Protein AF-A0A5I9BKN5-F1 (afdb_monomer_lite)

Foldseek 3Di:
DPDPVNVVVVVVVVVVVVVVVVVVVVVVVVVVVVVVQLLVLLVQLLVLLVLLLVLLVLADQWDFPVLQVVLVVCCVVPVVPPVPDSPDSNVNNVSLVSNVVSVVSNVVSCVSNVVVDPDVVLVVLVVVLVVVVVVCSNTNHGSPVNSVSSCVNSVPSDSDDD

Sequence (162 aa):
MMDWNMLSAIGACCSAIASWGALCYARKALNTWNRQEQFKVKLEFKRALLELEDAFEAMPDNWNSTQYRIARTRVGQQYNAVVHRVDDEAQLYFKKEDLKSAYQNAVRAWVLCEGGIKDKSIHAEWKQLRTGYSQYILTGGNKNCYLSKIEKIYSRIVVFID

Radius of gyration: 27.07 Å; chains: 1; bounding box: 80×22×71 Å

Organism: NCBI:txid2564391

Secondary structure (DSSP, 8-state):
---HHHHHHHHHHHHHHHHHHHHHHHHHHHHHHHHHHHHHHHHHHHHHHHHHHHHHHHS-SEEEHHHHHHHHHHHHHHHHHHHT-TT-TTHHHHHHHHHHHHHHHHHHHHHHHGGG---HHHHHHHHHHHHHHHHHHHHEEESHHHHHHHHHHHHH------

pLDDT: mean 86.51, std 9.31, range [38.84, 97.12]

Structure (mmCIF, N/CA/C/O backbone):
data_AF-A0A5I9BKN5-F1
#
_entry.id   AF-A0A5I9BKN5-F1
#
loop_
_atom_site.group_PDB
_atom_site.id
_atom_site.type_symbol
_atom_site.label_atom_id
_atom_site.label_alt_id
_atom_site.label_comp_id
_atom_site.label_asym_id
_atom_site.label_entity_id
_atom_site.label_seq_id
_atom_site.pdbx_PDB_ins_code
_atom_site.Cartn_x
_atom_site.Cartn_y
_atom_site.Cartn_z
_atom_site.occupancy
_atom_site.B_iso_or_equiv
_atom_site.auth_seq_id
_atom_site.auth_comp_id
_atom_site.auth_asym_id
_atom_site.auth_atom_id
_atom_site.pdbx_PDB_model_num
ATOM 1 N N . MET A 1 1 ? 60.725 -2.881 -43.101 1.00 53.00 1 MET A N 1
ATOM 2 C CA . MET A 1 1 ? 60.622 -2.389 -41.711 1.00 53.00 1 MET A CA 1
ATOM 3 C C . MET A 1 1 ? 59.223 -1.840 -41.555 1.00 53.00 1 MET A C 1
ATOM 5 O O . MET A 1 1 ? 58.807 -1.078 -42.413 1.00 53.00 1 MET A O 1
ATOM 9 N N . MET A 1 2 ? 58.463 -2.315 -40.574 1.00 54.25 2 MET A N 1
ATOM 10 C CA . MET A 1 2 ? 57.108 -1.817 -40.351 1.00 54.25 2 MET A CA 1
ATOM 11 C C . MET A 1 2 ? 57.217 -0.478 -39.616 1.00 54.25 2 MET A C 1
ATOM 13 O O . MET A 1 2 ? 57.756 -0.452 -38.512 1.00 54.25 2 MET A O 1
ATOM 17 N N . ASP A 1 3 ? 56.796 0.622 -40.244 1.00 76.19 3 ASP A N 1
ATOM 18 C CA . ASP A 1 3 ? 56.967 1.960 -39.671 1.00 76.19 3 ASP A CA 1
ATOM 19 C C . ASP A 1 3 ? 56.160 2.112 -38.378 1.00 76.19 3 ASP A C 1
ATOM 21 O O . ASP A 1 3 ? 54.980 1.758 -38.306 1.00 76.19 3 ASP A O 1
ATOM 25 N N . TRP A 1 4 ? 56.793 2.687 -37.354 1.00 73.00 4 TRP A N 1
ATOM 26 C CA . TRP A 1 4 ? 56.185 2.969 -36.048 1.00 73.00 4 TRP A CA 1
ATOM 27 C C . TRP A 1 4 ? 54.873 3.761 -36.149 1.00 73.00 4 TRP A C 1
ATOM 29 O O . TRP A 1 4 ? 53.970 3.562 -35.340 1.00 73.00 4 TRP A O 1
ATOM 39 N N . ASN A 1 5 ? 54.738 4.595 -37.183 1.00 75.06 5 ASN A N 1
ATOM 40 C CA . ASN A 1 5 ? 53.521 5.351 -37.484 1.00 75.06 5 ASN A CA 1
ATOM 41 C C . ASN A 1 5 ? 52.356 4.464 -37.951 1.00 75.06 5 ASN A C 1
ATOM 43 O O .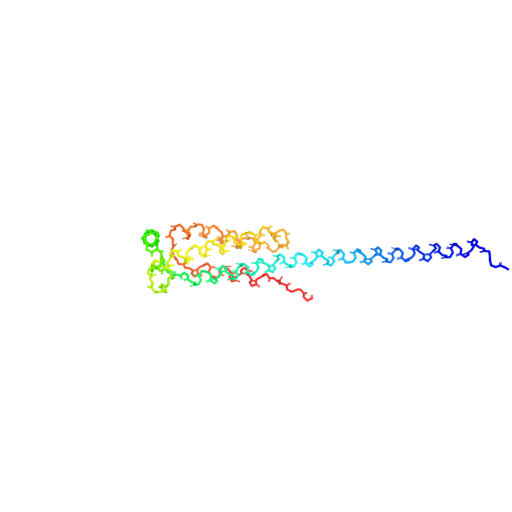 ASN A 1 5 ? 51.199 4.762 -37.672 1.00 75.06 5 ASN A O 1
ATOM 47 N N . MET A 1 6 ? 52.638 3.359 -38.645 1.00 75.31 6 MET A N 1
ATOM 48 C CA . MET A 1 6 ? 51.606 2.413 -39.073 1.00 75.31 6 MET A CA 1
ATOM 49 C C . MET A 1 6 ? 51.121 1.572 -37.888 1.00 75.31 6 MET A C 1
ATOM 51 O O . MET A 1 6 ? 49.922 1.354 -37.729 1.00 75.31 6 MET A O 1
ATOM 55 N N . LEU A 1 7 ? 52.040 1.155 -37.011 1.00 73.56 7 LEU A N 1
ATOM 56 C CA . LEU A 1 7 ? 51.709 0.461 -35.764 1.00 73.56 7 LEU A CA 1
ATOM 57 C C . LEU A 1 7 ? 50.898 1.345 -34.804 1.00 73.56 7 LEU A C 1
ATOM 59 O O . LEU A 1 7 ? 49.919 0.873 -34.224 1.00 73.56 7 LEU A O 1
ATOM 63 N N . SER A 1 8 ? 51.250 2.626 -34.665 1.00 75.69 8 SER A N 1
ATOM 64 C CA . SER A 1 8 ? 50.493 3.568 -33.833 1.00 75.69 8 SER A CA 1
ATOM 65 C C . SER A 1 8 ? 49.118 3.898 -34.425 1.00 75.69 8 SER A C 1
ATOM 67 O O . SER A 1 8 ? 48.146 3.959 -33.674 1.00 75.69 8 SER A O 1
ATOM 69 N N . ALA A 1 9 ? 48.995 4.018 -35.753 1.00 76.19 9 ALA A N 1
ATOM 70 C CA . ALA A 1 9 ? 47.711 4.198 -36.434 1.00 76.19 9 ALA A CA 1
ATOM 71 C C . ALA A 1 9 ? 46.780 2.985 -36.256 1.00 76.19 9 ALA A C 1
ATOM 73 O O . ALA A 1 9 ? 45.605 3.156 -35.933 1.00 76.19 9 ALA A O 1
ATOM 74 N N . ILE A 1 10 ? 47.304 1.758 -36.379 1.00 77.12 10 ILE A N 1
ATOM 75 C CA . ILE A 1 10 ? 46.548 0.525 -36.095 1.00 77.12 10 ILE A CA 1
ATOM 76 C C . ILE A 1 10 ? 46.123 0.491 -34.620 1.00 77.12 10 ILE A C 1
ATOM 78 O O . ILE A 1 10 ? 44.965 0.201 -34.320 1.00 77.12 10 ILE A O 1
ATOM 82 N N . GLY A 1 11 ? 47.022 0.850 -33.697 1.00 74.38 11 GLY A N 1
ATOM 83 C CA . GLY A 1 11 ? 46.714 0.960 -32.269 1.00 74.38 11 GLY A CA 1
ATOM 84 C C . GLY A 1 11 ? 45.610 1.980 -31.966 1.00 74.38 11 GLY A C 1
ATOM 85 O O . GLY A 1 11 ? 44.719 1.697 -31.165 1.00 74.38 11 GLY A O 1
ATOM 86 N N . ALA A 1 12 ? 45.618 3.129 -32.646 1.00 75.69 12 ALA A N 1
ATOM 87 C CA . ALA A 1 12 ? 44.596 4.167 -32.525 1.00 75.69 12 ALA A CA 1
ATOM 88 C C . ALA A 1 12 ? 43.235 3.727 -33.094 1.00 75.69 12 ALA A C 1
ATOM 90 O O . ALA A 1 12 ? 42.196 4.000 -32.495 1.00 75.69 12 ALA A O 1
ATOM 91 N N . CYS A 1 13 ? 43.212 2.995 -34.212 1.00 73.19 13 CYS A N 1
ATOM 92 C CA . CYS A 1 13 ? 41.977 2.412 -34.742 1.00 73.19 13 CYS A CA 1
ATOM 93 C C . CYS A 1 13 ? 41.400 1.347 -33.796 1.00 73.19 13 CYS A C 1
ATOM 95 O O . CYS A 1 13 ? 40.202 1.358 -33.513 1.00 73.19 13 CYS A O 1
ATOM 97 N N . CYS A 1 14 ? 42.241 0.461 -33.255 1.00 74.81 14 CYS A N 1
ATOM 98 C CA . CYS A 1 14 ? 41.818 -0.555 -32.290 1.00 74.81 14 CYS A CA 1
ATOM 99 C C . CYS A 1 14 ? 41.282 0.066 -30.989 1.00 74.81 14 CYS A C 1
ATOM 101 O O . CYS A 1 14 ? 40.256 -0.383 -30.476 1.00 74.81 14 CYS A O 1
ATOM 103 N N . SER A 1 15 ? 41.919 1.121 -30.470 1.00 80.00 15 SER A N 1
ATOM 104 C CA . SER A 1 15 ? 41.452 1.818 -29.265 1.00 80.00 15 SER A CA 1
ATOM 105 C C . SER A 1 15 ? 40.158 2.601 -29.507 1.00 80.00 15 SER A C 1
ATOM 107 O O . SER A 1 15 ? 39.288 2.625 -28.631 1.00 80.00 15 SER A O 1
ATOM 109 N N . ALA A 1 16 ? 39.972 3.168 -30.702 1.00 78.19 16 ALA A N 1
ATOM 110 C CA . ALA A 1 16 ? 38.727 3.820 -31.100 1.00 78.19 16 ALA A CA 1
ATOM 111 C C . ALA A 1 16 ? 37.561 2.820 -31.189 1.00 78.19 16 ALA A C 1
ATOM 113 O O . ALA A 1 16 ? 36.482 3.088 -30.659 1.00 78.19 16 ALA A O 1
ATOM 114 N N . ILE A 1 17 ? 37.781 1.638 -31.777 1.00 82.12 17 ILE A N 1
ATOM 115 C CA . ILE A 1 17 ? 36.775 0.564 -31.849 1.00 82.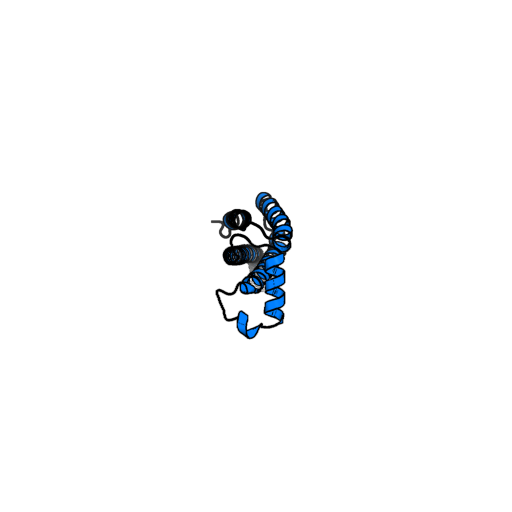12 17 ILE A CA 1
ATOM 116 C C . ILE A 1 17 ? 36.433 0.044 -30.447 1.00 82.12 17 ILE A C 1
ATOM 118 O O . ILE A 1 17 ? 35.256 -0.115 -30.119 1.00 82.12 17 ILE A O 1
ATOM 122 N N . ALA A 1 18 ? 37.441 -0.178 -29.598 1.00 81.06 18 ALA A N 1
ATOM 123 C CA . ALA A 1 18 ? 37.233 -0.607 -28.217 1.00 81.06 18 ALA A CA 1
ATOM 124 C C . ALA A 1 18 ? 36.433 0.431 -27.409 1.00 81.06 18 ALA A C 1
ATOM 126 O O . ALA A 1 18 ? 35.490 0.071 -26.704 1.00 81.06 18 ALA A O 1
ATOM 127 N N . SER A 1 19 ? 36.747 1.721 -27.569 1.00 85.00 19 SER A N 1
ATOM 128 C CA . SER A 1 19 ? 36.026 2.825 -26.921 1.00 85.00 19 SER A CA 1
ATOM 129 C C . SER A 1 19 ? 34.582 2.938 -27.412 1.00 85.00 19 SER A C 1
ATOM 131 O O . SER A 1 19 ? 33.668 3.135 -26.611 1.00 85.00 19 SER A O 1
ATOM 133 N N . TRP A 1 20 ? 34.344 2.750 -28.714 1.00 85.94 20 TRP A N 1
ATOM 134 C CA . TRP A 1 20 ? 32.996 2.728 -29.284 1.00 85.94 20 TRP A CA 1
ATOM 135 C C . TRP A 1 20 ? 32.173 1.556 -28.744 1.00 85.94 20 TRP A C 1
ATOM 137 O O . TRP A 1 20 ? 31.033 1.735 -28.315 1.00 85.94 20 TRP A O 1
ATOM 147 N N . GLY A 1 21 ? 32.774 0.363 -28.689 1.00 84.69 21 GLY A N 1
ATOM 148 C CA . GLY A 1 21 ? 32.170 -0.815 -28.074 1.00 84.69 21 GLY A CA 1
ATOM 149 C C . GLY A 1 21 ? 31.796 -0.561 -26.614 1.00 84.69 21 GLY A C 1
ATOM 150 O O . GLY A 1 21 ? 30.646 -0.782 -26.230 1.00 84.69 21 GLY A O 1
ATOM 151 N N . ALA A 1 22 ? 32.725 -0.022 -25.820 1.00 87.69 22 ALA A N 1
ATOM 152 C CA . ALA A 1 22 ? 32.485 0.339 -24.424 1.00 87.69 22 ALA A CA 1
ATOM 153 C C . ALA A 1 22 ? 31.321 1.333 -24.272 1.00 87.69 22 ALA A C 1
ATOM 155 O O . ALA A 1 22 ? 30.469 1.152 -23.403 1.00 87.69 22 ALA A O 1
ATOM 156 N N . LEU A 1 23 ? 31.219 2.330 -25.156 1.00 82.25 23 LEU A N 1
ATOM 157 C CA . LEU A 1 23 ? 30.140 3.319 -25.143 1.00 82.25 23 LEU A CA 1
ATOM 158 C C . LEU A 1 23 ? 28.780 2.698 -25.500 1.00 82.25 23 LEU A C 1
ATOM 160 O O . LEU A 1 23 ? 27.769 2.994 -24.858 1.00 82.25 23 LEU A O 1
ATOM 164 N N . CYS A 1 24 ? 28.743 1.781 -26.471 1.00 85.00 24 CYS A N 1
ATOM 165 C CA . CYS A 1 24 ? 27.540 1.013 -26.791 1.00 85.00 24 CYS A CA 1
ATOM 166 C C . CYS A 1 24 ? 27.083 0.140 -25.613 1.00 85.00 24 CYS A C 1
ATOM 168 O O . CYS A 1 24 ? 25.889 0.115 -25.299 1.00 85.00 24 CYS A O 1
ATOM 170 N N . TYR A 1 25 ? 28.010 -0.553 -24.946 1.00 87.94 25 TYR A N 1
ATOM 171 C CA . TYR A 1 25 ? 27.700 -1.362 -23.765 1.00 87.94 25 TYR A CA 1
ATOM 172 C C . TYR A 1 25 ? 27.235 -0.505 -22.587 1.00 87.94 25 TYR A C 1
ATOM 174 O O . TYR A 1 25 ? 26.218 -0.832 -21.978 1.00 87.94 25 TYR A O 1
ATOM 182 N N . ALA A 1 26 ? 27.893 0.625 -22.318 1.00 86.75 26 ALA A N 1
ATOM 183 C CA . ALA A 1 26 ? 27.483 1.571 -21.282 1.00 86.75 26 ALA A CA 1
ATOM 184 C C . ALA A 1 26 ? 26.066 2.106 -21.536 1.00 86.75 26 ALA A C 1
ATOM 186 O O . ALA A 1 26 ? 25.240 2.142 -20.626 1.00 86.75 26 ALA A O 1
ATOM 187 N N . ARG A 1 27 ? 25.734 2.436 -22.792 1.00 82.44 27 ARG A N 1
ATOM 188 C CA . ARG A 1 27 ? 24.383 2.880 -23.167 1.00 82.44 27 ARG A CA 1
ATOM 189 C C . ARG A 1 27 ? 23.334 1.789 -22.956 1.00 82.44 27 ARG A C 1
ATOM 191 O O . ARG A 1 27 ? 22.251 2.076 -22.448 1.00 82.44 27 ARG A O 1
ATOM 198 N N . LYS A 1 28 ? 23.639 0.541 -23.327 1.00 84.88 28 LYS A N 1
ATOM 199 C CA . LYS A 1 28 ? 22.753 -0.603 -23.059 1.00 84.88 28 LYS A CA 1
ATOM 200 C C . LYS A 1 28 ? 22.557 -0.810 -21.557 1.00 84.88 28 LYS A C 1
ATOM 202 O O . LYS A 1 28 ? 21.419 -0.956 -21.126 1.00 84.88 28 LYS A O 1
ATOM 207 N N . ALA A 1 29 ? 23.632 -0.765 -20.772 1.00 84.00 29 ALA A N 1
ATOM 208 C CA . ALA A 1 29 ? 23.576 -0.906 -19.321 1.00 84.00 29 ALA A CA 1
ATOM 209 C C . ALA A 1 29 ? 22.720 0.192 -18.671 1.00 84.00 29 ALA A C 1
ATOM 211 O O . ALA A 1 29 ? 21.865 -0.124 -17.850 1.00 84.00 29 ALA A O 1
ATOM 212 N N . LEU A 1 30 ? 22.869 1.452 -19.096 1.00 78.56 30 LEU A N 1
ATOM 213 C CA . LEU A 1 30 ? 22.077 2.577 -18.588 1.00 78.56 30 LEU A CA 1
ATOM 214 C C . LEU A 1 30 ? 20.578 2.412 -18.889 1.00 78.56 30 LEU A C 1
ATOM 216 O O . LEU A 1 30 ? 19.734 2.641 -18.025 1.00 78.56 30 LEU A O 1
ATOM 220 N N . ASN A 1 31 ? 20.241 1.971 -20.104 1.00 80.56 31 ASN A N 1
ATOM 221 C CA . ASN A 1 31 ? 18.854 1.705 -20.489 1.00 80.56 31 ASN A CA 1
ATOM 222 C C . ASN A 1 31 ? 18.246 0.552 -19.679 1.00 80.56 31 ASN A C 1
ATOM 224 O O . ASN A 1 31 ? 17.103 0.649 -19.230 1.00 80.56 31 ASN A O 1
ATOM 228 N N . THR A 1 32 ? 19.004 -0.528 -19.475 1.00 83.75 32 THR A N 1
ATOM 229 C CA . THR A 1 32 ? 18.580 -1.654 -18.634 1.00 83.75 32 THR A CA 1
ATOM 230 C C . THR A 1 32 ? 18.389 -1.215 -17.186 1.00 83.75 32 THR A C 1
ATOM 232 O O . THR A 1 32 ? 17.381 -1.564 -16.580 1.00 83.75 32 THR A O 1
ATOM 235 N N . TRP A 1 33 ? 19.309 -0.411 -16.651 1.00 81.56 33 TRP A N 1
ATOM 236 C CA . TRP A 1 33 ? 19.240 0.105 -15.287 1.00 81.56 33 TRP A CA 1
ATOM 237 C C . TRP A 1 33 ? 18.007 0.987 -15.068 1.00 81.56 33 TRP A C 1
ATOM 239 O O . TRP A 1 33 ? 17.229 0.738 -14.151 1.00 81.56 33 TRP A O 1
ATOM 249 N N . ASN A 1 34 ? 17.736 1.925 -15.977 1.00 83.25 34 ASN A N 1
ATOM 250 C CA . ASN A 1 34 ? 16.533 2.757 -15.910 1.00 83.25 34 ASN A CA 1
ATOM 251 C C . ASN A 1 34 ? 15.243 1.908 -15.968 1.00 83.25 34 ASN A C 1
ATOM 253 O O . ASN A 1 34 ? 14.288 2.139 -15.228 1.00 83.25 34 ASN A O 1
ATOM 257 N N . ARG A 1 35 ? 15.219 0.853 -16.799 1.00 81.75 35 ARG A N 1
ATOM 258 C CA . ARG A 1 35 ? 14.087 -0.090 -16.848 1.00 81.75 35 ARG A CA 1
ATOM 259 C C . ARG A 1 35 ? 13.923 -0.866 -15.534 1.00 81.75 35 ARG A C 1
ATOM 261 O O . ARG A 1 35 ? 12.790 -1.093 -15.114 1.00 81.75 35 ARG A O 1
ATOM 268 N N . GLN A 1 36 ? 15.019 -1.255 -14.882 1.00 83.00 36 GLN A N 1
ATOM 269 C CA . GLN A 1 36 ? 14.986 -1.906 -13.567 1.00 83.00 36 GLN A CA 1
ATOM 270 C C . GLN A 1 36 ? 14.470 -0.967 -12.473 1.00 83.00 36 GLN A C 1
ATOM 272 O O . GLN A 1 36 ? 13.688 -1.392 -11.626 1.00 83.00 36 GLN A O 1
ATOM 277 N N . GLU A 1 37 ? 14.856 0.306 -12.502 1.00 85.06 37 GLU A N 1
ATOM 278 C CA . GLU A 1 37 ? 14.384 1.299 -11.536 1.00 85.06 37 GLU A CA 1
ATOM 279 C C . GLU A 1 37 ? 12.870 1.514 -11.661 1.00 85.06 37 GLU A C 1
ATOM 281 O O . GLU A 1 37 ? 12.142 1.412 -10.672 1.00 85.06 37 GLU A O 1
ATOM 286 N N . GLN A 1 38 ? 12.369 1.658 -12.893 1.00 83.75 38 GLN A N 1
ATOM 287 C CA . GLN A 1 38 ? 10.930 1.732 -13.172 1.00 83.75 38 GLN A CA 1
ATOM 288 C C . GLN A 1 38 ? 10.166 0.473 -12.743 1.00 83.75 38 GLN A C 1
ATOM 290 O O . GLN A 1 38 ? 9.012 0.554 -12.321 1.00 83.75 38 GLN A O 1
ATOM 295 N N . PHE A 1 39 ? 10.784 -0.701 -12.868 1.00 84.50 39 PHE A N 1
ATOM 296 C CA . PHE A 1 39 ? 10.209 -1.954 -12.388 1.00 84.50 39 PHE A CA 1
ATOM 297 C C . PHE A 1 39 ? 10.115 -1.971 -10.860 1.00 84.50 39 PHE A C 1
ATOM 299 O O . PHE A 1 39 ? 9.060 -2.290 -10.310 1.00 84.50 39 PHE A O 1
ATOM 306 N N . LYS A 1 40 ? 11.192 -1.579 -10.174 1.00 87.25 40 LYS A N 1
ATOM 307 C CA . LYS A 1 40 ? 11.270 -1.593 -8.713 1.00 87.25 40 LYS A CA 1
ATOM 308 C C . LYS A 1 40 ? 10.184 -0.721 -8.084 1.00 87.25 40 LYS A C 1
ATOM 310 O O . LYS A 1 40 ? 9.490 -1.191 -7.189 1.00 87.25 40 LYS A O 1
ATOM 315 N N . VAL A 1 41 ? 9.974 0.492 -8.601 1.00 90.50 41 VAL A N 1
ATOM 316 C CA . VAL A 1 41 ? 8.940 1.404 -8.073 1.00 90.50 41 VAL A CA 1
ATOM 317 C C . VAL A 1 41 ? 7.514 0.900 -8.330 1.00 90.50 41 VAL A C 1
ATOM 319 O O . VAL A 1 41 ? 6.633 1.079 -7.493 1.00 90.50 41 VAL A O 1
ATOM 322 N N . LYS A 1 42 ? 7.260 0.213 -9.455 1.00 90.25 42 LYS A N 1
ATOM 323 C CA . LYS A 1 42 ? 5.950 -0.414 -9.727 1.00 90.25 42 LYS A CA 1
ATOM 324 C C . LYS A 1 42 ? 5.676 -1.590 -8.797 1.00 90.25 42 LYS A C 1
ATOM 326 O O . LYS A 1 42 ? 4.547 -1.759 -8.340 1.00 90.25 42 LYS A O 1
ATOM 331 N N . LEU A 1 43 ? 6.698 -2.399 -8.525 1.00 91.00 43 LEU A N 1
ATOM 332 C CA . LEU A 1 43 ? 6.609 -3.504 -7.577 1.00 91.00 43 LEU A CA 1
ATOM 333 C C . LEU A 1 43 ? 6.364 -2.992 -6.154 1.00 91.00 43 LEU A C 1
ATOM 335 O O . LEU A 1 43 ? 5.536 -3.554 -5.444 1.00 91.00 43 LEU A O 1
ATOM 339 N N . GLU A 1 44 ? 7.039 -1.912 -5.761 1.00 92.38 44 GLU A N 1
ATOM 340 C CA . GLU A 1 44 ? 6.823 -1.245 -4.477 1.00 92.38 44 GLU A CA 1
ATOM 341 C C . GLU A 1 44 ? 5.376 -0.762 -4.335 1.00 92.38 44 GLU A C 1
ATOM 343 O O . GLU A 1 44 ? 4.737 -1.044 -3.324 1.00 92.38 44 GLU A O 1
ATOM 348 N N . PHE A 1 45 ? 4.810 -0.141 -5.375 1.00 94.50 45 PHE A N 1
ATOM 349 C CA . PHE A 1 45 ? 3.398 0.244 -5.366 1.00 94.50 45 PHE A CA 1
ATOM 350 C C . PHE A 1 45 ? 2.457 -0.958 -5.278 1.00 94.50 45 PHE A C 1
ATOM 352 O O . PHE A 1 45 ? 1.522 -0.943 -4.482 1.00 94.50 45 PHE A O 1
ATOM 359 N N . LYS A 1 46 ? 2.723 -2.030 -6.034 1.00 93.62 46 LYS A N 1
ATOM 360 C CA . LYS A 1 46 ? 1.932 -3.264 -5.952 1.00 93.62 46 LYS A CA 1
ATOM 361 C C . LYS A 1 46 ? 1.961 -3.865 -4.547 1.00 93.62 46 LYS A C 1
ATOM 363 O O . LYS A 1 46 ? 0.918 -4.236 -4.026 1.00 93.62 46 LYS A O 1
ATOM 368 N N . ARG A 1 47 ? 3.138 -3.928 -3.925 1.00 94.38 47 ARG A N 1
ATOM 369 C CA . ARG A 1 47 ? 3.299 -4.405 -2.550 1.00 94.38 47 ARG A CA 1
ATOM 370 C C . ARG A 1 47 ? 2.542 -3.524 -1.558 1.00 94.38 47 ARG A C 1
ATOM 372 O O . ARG A 1 47 ? 1.832 -4.051 -0.715 1.00 94.38 47 ARG A O 1
ATOM 379 N N . ALA A 1 48 ? 2.644 -2.205 -1.689 1.00 96.25 48 ALA A N 1
ATOM 380 C CA . ALA A 1 48 ? 1.937 -1.278 -0.812 1.00 96.25 48 ALA A CA 1
ATOM 381 C C . ALA A 1 48 ? 0.405 -1.367 -0.963 1.00 96.25 48 ALA A C 1
ATOM 383 O O . ALA A 1 48 ? -0.318 -1.135 0.000 1.00 96.25 48 ALA A O 1
ATOM 384 N N . LEU A 1 49 ? -0.103 -1.720 -2.151 1.00 95.94 49 LEU A N 1
ATOM 385 C CA . LEU A 1 49 ? -1.525 -2.017 -2.351 1.00 95.94 49 LEU A CA 1
ATOM 386 C C . LEU A 1 49 ? -1.963 -3.307 -1.653 1.00 95.94 49 LEU A C 1
ATOM 388 O O . LEU A 1 49 ? -3.051 -3.319 -1.095 1.00 95.94 49 LEU A O 1
ATOM 392 N N . LEU A 1 50 ? -1.132 -4.352 -1.657 1.00 94.94 50 LEU A N 1
ATOM 393 C CA . LEU A 1 50 ? -1.414 -5.588 -0.915 1.00 94.94 50 LEU A CA 1
ATOM 394 C C . LEU A 1 50 ? -1.416 -5.331 0.598 1.00 94.94 50 LEU A C 1
ATOM 396 O O . LEU A 1 50 ? -2.354 -5.705 1.285 1.00 94.94 50 LEU A O 1
ATOM 400 N N . GLU A 1 51 ? -0.440 -4.576 1.109 1.00 96.06 51 GLU A N 1
ATOM 401 C CA . GLU A 1 51 ? -0.425 -4.161 2.523 1.00 96.06 51 GLU A CA 1
ATOM 402 C C . GLU A 1 51 ? -1.665 -3.317 2.888 1.00 96.06 51 GLU A C 1
ATOM 404 O O . GLU A 1 51 ? -2.175 -3.385 4.007 1.00 96.06 51 GLU A O 1
ATOM 409 N N . LEU A 1 52 ? -2.173 -2.516 1.944 1.00 96.62 52 LEU A N 1
ATOM 410 C CA . LEU A 1 52 ? -3.417 -1.767 2.113 1.00 96.62 52 LEU A CA 1
ATOM 411 C C . LEU A 1 52 ? -4.650 -2.681 2.115 1.00 96.62 52 LEU A C 1
ATOM 413 O O . LEU A 1 52 ? -5.566 -2.437 2.898 1.00 96.62 52 LEU A O 1
ATOM 417 N N . GLU A 1 53 ? -4.687 -3.701 1.259 1.00 95.31 53 GLU A N 1
ATOM 418 C CA . GLU A 1 53 ? -5.737 -4.726 1.235 1.00 95.31 53 GLU A CA 1
ATOM 419 C C . GLU A 1 53 ? -5.801 -5.471 2.569 1.00 95.31 53 GLU A C 1
ATOM 421 O O . GLU A 1 53 ? -6.849 -5.447 3.213 1.00 95.31 53 GLU A O 1
ATOM 426 N N . ASP A 1 54 ? -4.667 -5.993 3.044 1.00 95.06 54 ASP A N 1
ATOM 427 C CA . ASP A 1 54 ? -4.546 -6.680 4.336 1.00 95.06 54 ASP A CA 1
ATOM 428 C C . ASP A 1 54 ? -5.056 -5.796 5.491 1.00 95.06 54 ASP A C 1
ATOM 430 O O . ASP A 1 54 ? -5.812 -6.232 6.367 1.00 95.06 54 ASP A O 1
ATOM 434 N N . ALA A 1 55 ? -4.698 -4.507 5.482 1.00 95.00 55 ALA A N 1
ATOM 435 C CA . ALA A 1 55 ? -5.160 -3.557 6.490 1.00 95.00 55 ALA A CA 1
ATOM 436 C C . ALA A 1 55 ? -6.673 -3.281 6.403 1.00 95.00 55 ALA A C 1
ATOM 438 O O . ALA A 1 55 ? -7.326 -3.063 7.428 1.00 95.00 55 ALA A O 1
ATOM 439 N N . PHE A 1 56 ? -7.257 -3.295 5.200 1.00 94.12 56 PHE A N 1
ATOM 440 C CA . PHE A 1 56 ? -8.708 -3.232 5.030 1.00 94.12 56 PHE A CA 1
ATOM 441 C C . PHE A 1 56 ? -9.384 -4.505 5.534 1.00 94.12 56 PHE A C 1
ATOM 443 O O . PHE A 1 56 ? -10.401 -4.398 6.214 1.00 94.12 56 PHE A O 1
ATOM 450 N N . GLU A 1 57 ? -8.842 -5.689 5.254 1.00 92.94 57 GLU A N 1
ATOM 451 C CA . GLU A 1 57 ? -9.398 -6.956 5.737 1.00 92.94 57 GLU A CA 1
ATOM 452 C C . GLU A 1 57 ? -9.439 -7.023 7.265 1.00 92.94 57 GLU A C 1
ATOM 454 O O . GLU A 1 57 ? -10.446 -7.463 7.830 1.00 92.94 57 GLU A O 1
ATOM 459 N N . ALA A 1 58 ? -8.401 -6.501 7.928 1.00 91.88 58 ALA A N 1
ATOM 460 C CA . ALA A 1 58 ? -8.306 -6.428 9.384 1.00 91.88 58 ALA A CA 1
ATOM 461 C C . ALA A 1 58 ? -9.380 -5.529 10.029 1.00 91.88 58 ALA A C 1
ATOM 463 O O . ALA A 1 58 ? -9.732 -5.726 11.204 1.00 91.88 58 ALA A O 1
ATOM 464 N N . MET A 1 59 ? -9.913 -4.549 9.288 1.00 92.12 59 MET A N 1
ATOM 465 C CA . MET A 1 59 ? -11.007 -3.698 9.757 1.00 92.12 59 MET A CA 1
ATOM 466 C C . MET A 1 59 ? -12.301 -4.505 9.922 1.00 92.12 59 MET A C 1
ATOM 468 O O . MET A 1 59 ? -12.579 -5.415 9.138 1.00 92.12 59 MET A O 1
ATOM 472 N N . PRO A 1 60 ? -13.148 -4.168 10.909 1.00 89.31 60 PRO A N 1
ATOM 473 C CA . PRO A 1 60 ? -14.482 -4.757 10.988 1.00 89.31 60 PRO A CA 1
ATOM 474 C C . PRO A 1 60 ? -15.302 -4.413 9.736 1.00 89.31 60 PRO A C 1
ATOM 476 O O . PRO A 1 60 ? -15.113 -3.353 9.137 1.00 89.31 60 PRO A O 1
ATOM 479 N N . ASP A 1 61 ? -16.236 -5.293 9.368 1.00 86.62 61 ASP A N 1
ATOM 480 C CA . ASP A 1 61 ? -17.052 -5.146 8.153 1.00 86.62 61 ASP A CA 1
ATOM 481 C C . ASP A 1 61 ? -17.801 -3.816 8.098 1.00 86.62 61 ASP A C 1
ATOM 483 O O . ASP A 1 61 ? -17.937 -3.227 7.027 1.00 86.62 61 ASP A O 1
ATOM 487 N N . ASN A 1 62 ? -18.253 -3.337 9.260 1.00 85.31 62 ASN A N 1
ATOM 488 C CA . ASN A 1 62 ? -18.809 -2.009 9.444 1.00 85.31 62 ASN A CA 1
ATOM 489 C C . ASN A 1 62 ? -18.296 -1.420 10.762 1.00 85.31 62 ASN A C 1
ATOM 491 O O . ASN A 1 62 ? -18.268 -2.094 11.791 1.00 85.31 62 ASN A O 1
ATOM 495 N N . TRP A 1 63 ? -17.947 -0.138 10.745 1.00 90.06 63 TRP A N 1
ATOM 496 C CA . TRP A 1 63 ? -17.678 0.654 11.946 1.00 90.06 63 TRP A CA 1
ATOM 497 C C . TRP A 1 63 ? -18.242 2.062 11.775 1.00 90.06 63 TRP A C 1
ATOM 499 O O . TRP A 1 63 ? -18.522 2.490 10.653 1.00 90.06 63 TRP A O 1
ATOM 509 N N . ASN A 1 64 ? -18.401 2.788 12.882 1.00 88.81 64 ASN A N 1
ATOM 510 C CA . ASN A 1 64 ? -18.843 4.182 12.871 1.00 88.81 64 ASN A CA 1
ATOM 511 C C . ASN A 1 64 ? -17.915 5.112 13.671 1.00 88.81 64 ASN A C 1
ATOM 513 O O . ASN A 1 64 ? -17.130 4.697 14.529 1.00 88.81 64 ASN A O 1
ATOM 517 N N . SER A 1 65 ? -18.017 6.414 13.402 1.00 89.12 65 SER A N 1
ATOM 518 C CA . SER A 1 65 ? -17.167 7.435 14.027 1.00 89.12 65 SER A CA 1
ATOM 519 C C . SER A 1 65 ? -17.306 7.507 15.554 1.00 89.12 65 SER A C 1
ATOM 521 O O . SER A 1 65 ? -16.324 7.806 16.237 1.00 89.12 65 SER A O 1
ATOM 523 N N . THR A 1 66 ? -18.478 7.189 16.107 1.00 89.69 66 THR A N 1
ATOM 524 C CA . THR A 1 66 ? -18.722 7.159 17.556 1.00 89.69 66 THR A CA 1
ATOM 525 C C . THR A 1 66 ? -17.951 6.025 18.229 1.00 89.69 66 THR A C 1
ATOM 527 O O . THR A 1 66 ? -17.236 6.279 19.198 1.00 89.69 66 THR A O 1
ATOM 530 N N . GLN A 1 67 ? -18.008 4.809 17.679 1.00 88.94 67 GLN A N 1
ATOM 531 C CA . GLN A 1 67 ? -17.234 3.653 18.147 1.00 88.94 67 GLN A CA 1
ATOM 532 C C . GLN A 1 67 ? -15.738 3.962 18.136 1.00 88.94 67 GLN A C 1
ATOM 534 O O . GLN A 1 67 ? -15.048 3.739 19.128 1.00 88.94 67 GLN A O 1
ATOM 539 N N . TYR A 1 68 ? -15.241 4.575 17.057 1.00 90.56 68 TYR A N 1
ATOM 540 C CA . TYR A 1 68 ? -13.838 4.982 16.988 1.00 90.56 68 TYR A CA 1
ATOM 541 C C . TYR A 1 68 ? -13.468 6.022 18.057 1.00 90.56 68 TYR A C 1
ATOM 543 O O . TYR A 1 68 ? -12.390 5.944 18.644 1.00 90.56 68 TYR A O 1
ATOM 551 N N . ARG A 1 69 ? -14.339 7.001 18.337 1.00 90.12 69 ARG A N 1
ATOM 552 C CA . ARG A 1 69 ? -14.085 8.000 19.389 1.00 90.12 69 ARG A CA 1
ATOM 553 C C . ARG A 1 69 ? -14.002 7.355 20.771 1.00 90.12 69 ARG A C 1
ATOM 555 O O . ARG A 1 69 ? -13.107 7.712 21.531 1.00 90.12 69 ARG A O 1
ATOM 562 N N . ILE A 1 70 ? -14.889 6.408 21.072 1.00 89.94 70 ILE A N 1
ATOM 563 C CA . ILE A 1 70 ? -14.871 5.650 22.332 1.00 89.94 70 ILE A CA 1
ATOM 564 C C . ILE A 1 70 ? -13.579 4.829 22.431 1.00 89.94 70 ILE A C 1
ATOM 566 O O . ILE A 1 70 ? -12.855 4.952 23.420 1.00 89.94 70 ILE A O 1
ATOM 570 N N . ALA A 1 71 ? -13.242 4.080 21.375 1.00 90.19 71 ALA A N 1
ATOM 571 C CA . ALA A 1 71 ? -12.006 3.306 21.277 1.00 90.19 71 ALA A CA 1
ATOM 572 C C . ALA A 1 71 ? -10.764 4.176 21.524 1.00 90.19 71 ALA A C 1
ATOM 574 O O . ALA A 1 71 ? -9.924 3.842 22.357 1.00 90.19 71 ALA A O 1
ATOM 575 N N . ARG A 1 72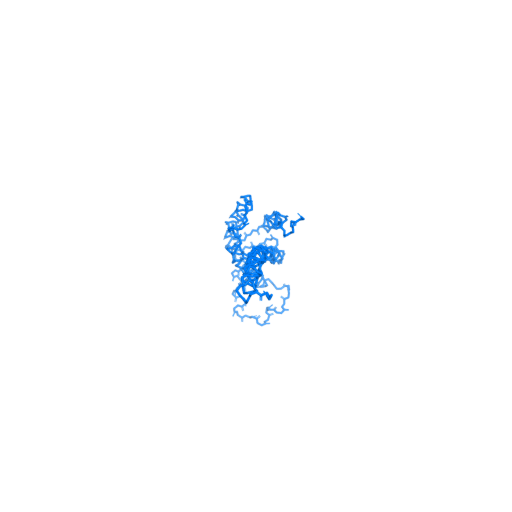 ? -10.680 5.342 20.870 1.00 91.50 72 ARG A N 1
ATOM 576 C CA . ARG A 1 72 ? -9.570 6.291 21.030 1.00 91.50 72 ARG A CA 1
ATOM 577 C C . ARG A 1 72 ? -9.424 6.779 22.472 1.00 91.50 72 ARG A C 1
ATOM 579 O O . ARG A 1 72 ? -8.311 6.801 22.991 1.00 91.50 72 ARG A O 1
ATOM 586 N N . THR A 1 73 ? -10.521 7.176 23.117 1.00 91.19 73 THR A N 1
ATOM 587 C CA . THR A 1 73 ? -10.490 7.627 24.518 1.00 91.19 73 THR A CA 1
ATOM 588 C C . THR A 1 73 ? -10.018 6.509 25.443 1.00 91.19 73 THR A C 1
ATOM 590 O O . THR A 1 73 ? -9.170 6.743 26.303 1.00 91.19 73 THR A O 1
ATOM 593 N N . ARG A 1 74 ? -10.507 5.282 25.230 1.00 87.06 74 ARG A N 1
ATOM 594 C CA . ARG A 1 74 ? -10.138 4.116 26.040 1.00 87.06 74 ARG A CA 1
ATOM 595 C C . ARG A 1 74 ? -8.662 3.757 25.896 1.00 87.06 74 ARG A C 1
ATOM 597 O O . ARG A 1 74 ? -7.997 3.550 26.906 1.00 87.06 74 ARG A O 1
ATOM 604 N N . VAL A 1 75 ? -8.125 3.756 24.674 1.00 90.19 75 VAL A N 1
ATOM 605 C CA . VAL A 1 75 ? -6.683 3.562 24.437 1.00 90.19 75 VAL A CA 1
ATOM 606 C C . VAL A 1 75 ? -5.861 4.647 25.135 1.00 90.19 75 VAL A C 1
ATOM 608 O O . VAL A 1 75 ? -4.849 4.334 25.754 1.00 90.19 75 VAL A O 1
ATOM 611 N N . GLY A 1 76 ? -6.312 5.905 25.104 1.00 88.12 76 GLY A N 1
ATOM 612 C CA . GLY A 1 76 ? -5.639 7.006 25.801 1.00 88.12 76 GLY A CA 1
ATOM 613 C C . GLY A 1 76 ? -5.585 6.841 27.325 1.00 88.12 76 GLY A C 1
ATOM 614 O O . GLY A 1 76 ? -4.641 7.310 27.952 1.00 88.12 76 GLY A O 1
ATOM 615 N N . GLN A 1 77 ? -6.565 6.160 27.923 1.00 87.81 77 GLN A N 1
ATOM 616 C CA . GLN A 1 77 ? -6.626 5.913 29.368 1.00 87.81 77 GLN A CA 1
ATOM 617 C C . GLN A 1 77 ? -5.947 4.601 29.789 1.00 87.81 77 GLN A C 1
ATOM 619 O O . GLN A 1 77 ? -5.392 4.519 30.881 1.00 87.81 77 GLN A O 1
ATOM 624 N N . GLN A 1 78 ? -6.021 3.559 28.957 1.00 85.62 78 GLN A N 1
ATOM 625 C CA . GLN A 1 78 ? -5.675 2.179 29.323 1.00 85.62 78 GLN A CA 1
ATOM 626 C C . GLN A 1 78 ? -4.855 1.460 28.240 1.00 85.62 78 GLN A C 1
ATOM 628 O O . GLN A 1 78 ? -5.071 0.279 27.971 1.00 85.62 78 GLN A O 1
ATOM 633 N N . TYR A 1 79 ? -3.891 2.150 27.629 1.00 85.38 79 TYR A N 1
ATOM 634 C CA . TYR A 1 79 ? -3.096 1.638 26.505 1.00 85.38 79 TYR A CA 1
ATOM 635 C C . TYR A 1 79 ? -2.575 0.202 26.707 1.00 85.38 79 TYR A C 1
ATOM 637 O O . TYR A 1 79 ? -2.904 -0.690 25.927 1.00 85.38 79 TYR A O 1
ATOM 645 N N . ASN A 1 80 ? -1.830 -0.041 27.794 1.00 84.19 80 ASN A N 1
ATOM 646 C CA . ASN A 1 80 ? -1.202 -1.341 28.073 1.00 84.19 80 ASN A CA 1
ATOM 647 C C . ASN A 1 80 ? -2.223 -2.473 28.272 1.00 84.19 80 ASN A C 1
ATOM 649 O O . ASN A 1 80 ? -1.933 -3.628 27.976 1.00 84.19 80 ASN A O 1
ATOM 653 N N . ALA A 1 81 ? -3.420 -2.156 28.770 1.00 79.50 81 ALA A N 1
ATOM 654 C CA . ALA A 1 81 ? -4.468 -3.150 28.979 1.00 79.50 81 ALA A CA 1
ATOM 655 C C . ALA A 1 81 ? -5.189 -3.514 27.674 1.00 79.50 81 ALA A C 1
ATOM 657 O O . ALA A 1 81 ? -5.676 -4.635 27.550 1.00 79.50 81 ALA A O 1
ATOM 658 N N . VAL A 1 82 ? -5.259 -2.582 26.718 1.00 81.50 82 VAL A N 1
ATOM 659 C CA . VAL A 1 82 ? -5.961 -2.770 25.443 1.00 81.50 82 VAL A CA 1
ATOM 660 C C . VAL A 1 82 ? -5.053 -3.398 24.392 1.00 81.50 82 VAL A C 1
ATOM 662 O O . VAL A 1 82 ? -5.486 -4.317 23.707 1.00 81.50 82 VAL A O 1
ATOM 665 N N . VAL A 1 83 ? -3.801 -2.944 24.272 1.00 82.81 83 VAL A N 1
ATOM 666 C CA . VAL A 1 83 ? -2.909 -3.313 23.155 1.00 82.81 83 VAL A CA 1
ATOM 667 C C . VAL A 1 83 ? -2.715 -4.828 23.010 1.00 82.81 83 VAL A C 1
ATOM 669 O O . VAL A 1 83 ? -2.622 -5.332 21.896 1.00 82.81 83 VAL A O 1
ATOM 672 N N . HIS A 1 84 ? -2.738 -5.572 24.119 1.00 81.38 84 HIS A N 1
ATOM 673 C CA . HIS A 1 84 ? -2.563 -7.028 24.130 1.00 81.38 84 HIS A CA 1
ATOM 674 C C . HIS A 1 84 ? -3.871 -7.831 24.006 1.00 81.38 84 HIS A C 1
ATOM 676 O O . HIS A 1 84 ? -3.829 -9.059 23.953 1.00 81.38 84 HIS A O 1
ATOM 682 N N . ARG A 1 85 ? -5.040 -7.179 23.978 1.00 81.00 85 ARG A N 1
ATOM 683 C CA . ARG A 1 85 ? -6.350 -7.848 23.914 1.00 81.00 85 ARG A CA 1
ATOM 684 C C . ARG A 1 85 ? -6.899 -7.828 22.496 1.00 81.00 85 ARG A C 1
ATOM 686 O O . ARG A 1 85 ? -7.386 -6.798 22.047 1.00 81.00 85 ARG A O 1
ATOM 693 N N . VAL A 1 86 ? -6.854 -8.975 21.821 1.00 71.81 86 VAL A N 1
ATOM 694 C CA . VAL A 1 86 ? -7.245 -9.121 20.404 1.00 71.81 86 VAL A CA 1
ATOM 695 C C . VAL A 1 86 ? -8.745 -8.876 20.161 1.00 71.81 86 VAL A C 1
ATOM 697 O O . VAL A 1 86 ? -9.107 -8.382 19.098 1.00 71.81 86 VAL A O 1
ATOM 700 N N . ASP A 1 87 ? -9.600 -9.154 21.151 1.00 73.88 87 ASP A N 1
ATOM 701 C CA . ASP A 1 87 ? -11.070 -9.053 21.049 1.00 73.88 87 ASP A CA 1
ATOM 702 C C . ASP A 1 87 ? -11.657 -7.791 21.723 1.00 73.88 87 ASP A C 1
ATOM 704 O O . ASP A 1 87 ? -12.844 -7.707 22.019 1.00 73.88 87 ASP A O 1
ATOM 708 N N . ASP A 1 88 ? -10.826 -6.789 22.034 1.00 78.50 88 ASP A N 1
ATOM 709 C CA . ASP A 1 88 ? -11.320 -5.538 22.626 1.00 78.50 88 ASP A CA 1
ATOM 710 C C . ASP A 1 88 ? -11.864 -4.604 21.534 1.00 78.50 88 ASP A C 1
ATOM 712 O O . ASP A 1 88 ? -11.196 -4.354 20.533 1.00 78.50 88 ASP A O 1
ATOM 716 N N . GLU A 1 89 ? -13.036 -4.001 21.743 1.00 78.81 89 GLU A N 1
ATOM 717 C CA . GLU A 1 89 ? -13.598 -2.984 20.838 1.00 78.81 89 GLU A CA 1
ATOM 718 C C . GLU A 1 89 ? -12.628 -1.817 20.575 1.00 78.81 89 GLU A C 1
ATOM 720 O O . GLU A 1 89 ? -12.653 -1.188 19.513 1.00 78.81 89 GLU A O 1
ATOM 725 N N . ALA A 1 90 ? -11.724 -1.536 21.518 1.00 85.75 90 ALA A N 1
ATOM 726 C CA . ALA A 1 90 ? -10.700 -0.516 21.364 1.00 85.75 90 ALA A CA 1
ATOM 727 C C . ALA A 1 90 ? -9.576 -0.895 20.378 1.00 85.75 90 ALA A C 1
ATOM 729 O O . ALA A 1 90 ? -8.849 -0.005 19.932 1.00 85.75 90 ALA A O 1
ATOM 730 N N . GLN A 1 91 ? -9.498 -2.155 19.929 1.00 88.88 91 GLN A N 1
ATOM 731 C CA . GLN A 1 91 ? -8.648 -2.575 18.805 1.00 88.88 91 GLN A CA 1
ATOM 732 C C . GLN A 1 91 ? -9.009 -1.876 17.493 1.00 88.88 91 GLN A C 1
ATOM 734 O O . GLN A 1 91 ? -8.157 -1.726 16.618 1.00 88.88 91 GLN A O 1
ATOM 739 N N . LEU A 1 92 ? -10.240 -1.363 17.366 1.00 90.88 92 LEU A N 1
ATOM 740 C CA . LEU A 1 92 ? -10.639 -0.518 16.239 1.00 90.88 92 LEU A CA 1
ATOM 741 C C . LEU A 1 92 ? -9.714 0.698 16.070 1.00 90.88 92 LEU A C 1
ATOM 743 O O . LEU A 1 92 ? -9.493 1.145 14.946 1.00 90.88 92 LEU A O 1
ATOM 747 N N . TYR A 1 93 ? -9.169 1.238 17.165 1.00 91.75 93 TYR A N 1
ATOM 748 C CA . TYR A 1 93 ? -8.214 2.340 17.093 1.00 91.75 93 TYR A CA 1
ATOM 749 C C . TYR A 1 93 ? -6.936 1.920 16.358 1.00 91.75 93 TYR A C 1
ATOM 751 O O . TYR A 1 93 ? -6.574 2.567 15.379 1.00 91.75 93 TYR A O 1
ATOM 759 N N . PHE A 1 94 ? -6.303 0.825 16.789 1.00 91.88 94 PHE A N 1
ATOM 760 C CA . PHE A 1 94 ? -5.054 0.328 16.206 1.00 91.88 94 PHE A CA 1
ATOM 761 C C . PHE A 1 94 ? -5.233 -0.064 14.742 1.00 91.88 94 PHE A C 1
ATOM 763 O O . PHE A 1 94 ? -4.541 0.473 13.885 1.00 91.88 94 PHE A O 1
ATOM 770 N N . LYS A 1 95 ? -6.270 -0.852 14.436 1.00 93.06 95 LYS A N 1
ATOM 771 C CA . LYS A 1 95 ? -6.614 -1.250 13.060 1.00 93.06 95 LYS A CA 1
ATOM 772 C C . LYS A 1 95 ? -6.789 -0.049 12.128 1.00 93.06 95 LYS A C 1
ATOM 774 O O . LYS A 1 95 ? -6.350 -0.067 10.982 1.00 93.06 95 LYS A O 1
ATOM 779 N N . LYS A 1 96 ? -7.402 1.034 12.620 1.00 93.88 96 LYS A N 1
ATOM 780 C CA . LYS A 1 96 ? -7.567 2.265 11.840 1.00 93.88 96 LYS A CA 1
ATOM 781 C C . LYS A 1 96 ? -6.249 3.022 11.650 1.00 93.88 96 LYS A C 1
ATOM 783 O O . LYS A 1 96 ? -6.059 3.624 10.594 1.00 93.88 96 LYS A O 1
ATOM 788 N N . GLU A 1 97 ? -5.365 3.049 12.645 1.00 94.00 97 GLU A N 1
ATOM 789 C CA . GLU A 1 97 ? -4.034 3.658 12.497 1.00 94.00 97 GLU A CA 1
ATOM 790 C C . GLU A 1 97 ? -3.136 2.848 11.546 1.00 94.00 97 GLU A C 1
ATOM 792 O O . GLU A 1 97 ? -2.446 3.440 10.711 1.00 94.00 97 GLU A O 1
ATOM 797 N N . ASP A 1 98 ? -3.222 1.518 11.580 1.00 94.81 98 ASP A N 1
ATOM 798 C CA . ASP A 1 98 ? -2.534 0.631 10.637 1.00 94.81 98 ASP A CA 1
ATOM 799 C C . ASP A 1 98 ? -3.038 0.862 9.210 1.00 94.81 98 ASP A C 1
ATOM 801 O O . ASP A 1 98 ? -2.244 1.093 8.297 1.00 94.81 98 ASP A O 1
ATOM 805 N N . LEU A 1 99 ? -4.361 0.947 9.026 1.00 95.69 99 LEU A N 1
ATOM 806 C CA . LEU A 1 99 ? -4.966 1.282 7.738 1.00 95.69 99 LEU A CA 1
ATOM 807 C C . LEU A 1 99 ? -4.496 2.645 7.204 1.00 95.69 99 LEU A C 1
ATOM 809 O O . LEU A 1 99 ? -4.192 2.777 6.017 1.00 95.69 99 LEU A O 1
ATOM 813 N N . LYS A 1 100 ? -4.404 3.669 8.062 1.00 95.88 100 LYS A N 1
ATOM 814 C CA . LYS A 1 100 ? -3.861 4.980 7.663 1.00 95.88 100 LYS A CA 1
ATOM 815 C C . LYS A 1 100 ? -2.411 4.881 7.225 1.00 95.88 100 LYS A C 1
ATOM 817 O O . LYS A 1 100 ? -2.040 5.527 6.245 1.00 95.88 100 LYS A O 1
ATOM 822 N N . SER A 1 101 ? -1.612 4.105 7.944 1.00 97.00 101 SER A N 1
ATOM 823 C CA . SER A 1 101 ? -0.195 3.910 7.649 1.00 97.00 101 SER A CA 1
ATOM 824 C C . SER A 1 101 ? -0.010 3.188 6.314 1.00 97.00 101 SER A C 1
ATOM 826 O O . SER A 1 101 ? 0.725 3.679 5.456 1.00 97.00 101 SER A O 1
ATOM 828 N N . ALA A 1 102 ? -0.757 2.105 6.082 1.00 97.12 102 ALA A N 1
ATOM 829 C CA . ALA A 1 102 ? -0.758 1.370 4.820 1.00 97.12 102 ALA A CA 1
ATOM 830 C C . ALA A 1 102 ? -1.215 2.252 3.645 1.00 97.12 102 ALA A C 1
ATOM 832 O O . ALA A 1 102 ? -0.566 2.299 2.600 1.00 97.12 102 ALA A O 1
ATOM 833 N N . TYR A 1 103 ? -2.269 3.054 3.834 1.00 97.12 103 TYR A N 1
ATOM 834 C CA . TYR A 1 103 ? -2.731 3.994 2.810 1.00 97.12 103 TYR A CA 1
ATOM 835 C C . TYR A 1 103 ? -1.674 5.054 2.479 1.00 97.12 103 TYR A C 1
ATOM 837 O O . TYR A 1 103 ? -1.432 5.350 1.309 1.00 97.12 103 TYR A O 1
ATOM 845 N N . GLN A 1 104 ? -1.011 5.626 3.488 1.00 97.12 104 GLN A N 1
ATOM 846 C CA . GLN A 1 104 ? 0.076 6.582 3.264 1.00 97.12 104 GLN A CA 1
ATOM 847 C C . GLN A 1 104 ? 1.252 5.945 2.521 1.00 97.12 104 GLN A C 1
ATOM 849 O O . GLN A 1 104 ? 1.828 6.594 1.645 1.00 97.12 104 GLN A O 1
ATOM 854 N N . ASN A 1 105 ? 1.587 4.691 2.836 1.00 97.00 105 ASN A N 1
ATOM 855 C CA . ASN A 1 105 ? 2.613 3.941 2.119 1.00 97.00 105 ASN A CA 1
ATOM 856 C C . ASN A 1 105 ? 2.239 3.773 0.637 1.00 97.00 105 ASN A C 1
ATOM 858 O O . ASN A 1 105 ? 3.010 4.151 -0.245 1.00 97.00 105 ASN A O 1
ATOM 862 N N . ALA A 1 106 ? 1.007 3.338 0.356 1.00 97.00 106 ALA A N 1
ATOM 863 C CA . ALA A 1 106 ? 0.497 3.199 -1.007 1.00 97.00 106 ALA A CA 1
ATOM 864 C C . ALA A 1 106 ? 0.491 4.532 -1.778 1.00 97.00 106 ALA A C 1
ATOM 866 O O . ALA A 1 106 ? 0.849 4.567 -2.954 1.00 97.00 106 ALA A O 1
ATOM 867 N N . VAL A 1 107 ? 0.162 5.652 -1.123 1.00 96.44 107 VAL A N 1
ATOM 868 C CA . VAL A 1 107 ? 0.248 6.993 -1.731 1.00 96.44 107 VAL A CA 1
ATOM 869 C C . VAL A 1 107 ? 1.686 7.382 -2.063 1.00 96.44 107 VAL A C 1
ATOM 871 O O . VAL A 1 107 ? 1.925 7.909 -3.148 1.00 96.44 107 VAL A O 1
ATOM 874 N N . ARG A 1 108 ? 2.647 7.125 -1.170 1.00 96.38 108 ARG A N 1
ATOM 875 C CA . ARG A 1 108 ? 4.067 7.408 -1.439 1.00 96.38 108 ARG A CA 1
ATOM 876 C C . ARG A 1 108 ? 4.570 6.582 -2.619 1.00 96.38 108 ARG A C 1
ATOM 878 O O . ARG A 1 108 ? 5.132 7.149 -3.550 1.00 96.38 108 ARG A O 1
ATOM 885 N N . ALA A 1 109 ? 4.289 5.282 -2.623 1.00 95.06 109 ALA A N 1
ATOM 886 C CA . ALA A 1 109 ? 4.686 4.392 -3.706 1.00 95.06 109 ALA A CA 1
ATOM 887 C C . ALA A 1 109 ? 4.006 4.751 -5.043 1.00 95.06 109 ALA A C 1
ATOM 889 O O . ALA A 1 109 ? 4.642 4.696 -6.096 1.00 95.06 109 ALA A O 1
ATOM 890 N N . TRP A 1 110 ? 2.745 5.205 -5.019 1.00 95.81 110 TRP A N 1
ATOM 891 C CA . TRP A 1 110 ? 2.067 5.731 -6.208 1.00 95.81 110 TRP A CA 1
ATOM 892 C C . TRP A 1 110 ? 2.822 6.912 -6.816 1.00 95.81 110 TRP A C 1
ATOM 894 O O . TRP A 1 110 ? 3.114 6.893 -8.007 1.00 95.81 110 TRP A O 1
ATOM 904 N N . VAL A 1 111 ? 3.181 7.916 -6.009 1.00 94.56 111 VAL A N 1
ATOM 905 C CA . VAL A 1 111 ? 3.879 9.123 -6.491 1.00 94.56 111 VAL A CA 1
ATOM 906 C C . VAL A 1 111 ? 5.200 8.773 -7.188 1.00 94.56 111 VAL A C 1
ATOM 908 O O . VAL A 1 111 ? 5.557 9.410 -8.175 1.00 94.56 111 VAL A O 1
ATOM 911 N N . LEU A 1 112 ? 5.898 7.731 -6.725 1.00 91.38 112 LEU A N 1
ATOM 912 C CA . LEU A 1 112 ? 7.146 7.266 -7.338 1.00 91.38 112 LEU A CA 1
ATOM 913 C C . LEU A 1 112 ? 6.943 6.589 -8.702 1.00 91.38 112 LEU A C 1
ATOM 915 O O . LEU A 1 112 ? 7.847 6.609 -9.535 1.00 91.38 112 LEU A O 1
ATOM 919 N N . CYS A 1 113 ? 5.783 5.974 -8.945 1.00 90.50 113 CYS A N 1
ATOM 920 C CA . CYS A 1 113 ? 5.549 5.146 -10.132 1.00 90.50 113 CYS A CA 1
ATOM 921 C C . CYS A 1 113 ? 4.503 5.704 -11.116 1.00 90.50 113 CYS A C 1
ATOM 923 O O . CYS A 1 113 ? 4.441 5.224 -12.251 1.00 90.50 113 CYS A O 1
ATOM 925 N N . GLU A 1 114 ? 3.729 6.727 -10.733 1.00 91.25 114 GLU A N 1
ATOM 926 C CA . GLU A 1 114 ? 2.594 7.289 -11.486 1.00 91.25 114 GLU A CA 1
ATOM 927 C C . GLU A 1 114 ? 2.959 7.627 -12.937 1.00 91.25 114 GLU A C 1
ATOM 929 O O . GLU A 1 114 ? 2.274 7.199 -13.869 1.00 91.25 114 GLU A O 1
ATOM 934 N N . GLY A 1 115 ? 4.085 8.316 -13.149 1.00 86.69 115 GLY A N 1
ATOM 935 C CA . GLY A 1 115 ? 4.557 8.685 -14.490 1.00 86.69 115 GLY A CA 1
ATOM 936 C C . GLY A 1 115 ? 4.955 7.490 -15.369 1.00 86.69 115 GLY A C 1
ATOM 937 O O . GLY A 1 115 ? 4.940 7.585 -16.596 1.00 86.69 115 GLY A O 1
ATOM 938 N N . GLY A 1 116 ? 5.286 6.347 -14.763 1.00 84.56 116 GLY A N 1
ATOM 939 C CA . GLY A 1 116 ? 5.653 5.109 -15.456 1.00 84.56 116 GLY A CA 1
ATOM 940 C C . GLY A 1 116 ? 4.470 4.182 -15.764 1.00 84.56 116 GLY A C 1
ATOM 941 O O . GLY A 1 116 ? 4.634 3.204 -16.509 1.00 84.56 116 GLY A O 1
ATOM 942 N N . ILE A 1 117 ? 3.286 4.445 -15.201 1.00 87.56 117 ILE A N 1
ATOM 943 C CA . ILE A 1 117 ? 2.060 3.670 -15.430 1.00 87.56 117 ILE A CA 1
ATOM 944 C C . ILE A 1 117 ? 1.272 4.327 -16.566 1.00 87.56 117 ILE A C 1
ATOM 946 O O . ILE A 1 117 ? 0.646 5.365 -16.389 1.00 87.56 117 ILE A O 1
ATOM 950 N N . LYS A 1 118 ? 1.287 3.708 -17.751 1.00 86.69 118 LYS A N 1
ATOM 951 C CA . LYS A 1 118 ? 0.602 4.237 -18.947 1.00 86.69 118 LYS A CA 1
ATOM 952 C C . LYS A 1 118 ? -0.904 3.953 -18.976 1.00 86.69 118 LYS A C 1
ATOM 954 O O . LYS A 1 118 ? -1.632 4.606 -19.720 1.00 86.69 118 LYS A O 1
ATOM 959 N N . ASP A 1 119 ? -1.368 2.970 -18.206 1.00 88.62 119 ASP A N 1
ATOM 960 C CA . ASP A 1 119 ? -2.775 2.575 -18.179 1.00 88.62 119 ASP A CA 1
ATOM 961 C C . ASP A 1 119 ? -3.624 3.617 -17.435 1.00 88.62 119 ASP A C 1
ATOM 963 O O . ASP A 1 119 ? -3.643 3.674 -16.207 1.00 88.62 119 ASP A O 1
ATOM 967 N N . LYS A 1 120 ? -4.374 4.425 -18.193 1.00 90.44 120 LYS A N 1
ATOM 968 C CA . LYS A 1 120 ? -5.268 5.464 -17.657 1.00 90.44 120 LYS A CA 1
ATOM 969 C C . LYS A 1 120 ? -6.378 4.909 -16.759 1.00 90.44 120 LYS A C 1
ATOM 971 O O . LYS A 1 120 ? -6.900 5.650 -15.928 1.00 90.44 120 LYS A O 1
ATOM 976 N N . SER A 1 121 ? -6.753 3.637 -16.908 1.00 90.94 121 SER A N 1
ATOM 977 C CA . SER A 1 121 ? -7.769 3.021 -16.052 1.00 90.94 121 SER A CA 1
ATOM 978 C C . SER A 1 121 ? -7.265 2.857 -14.618 1.00 90.94 121 SER A C 1
ATOM 980 O O . SER A 1 121 ? -8.012 3.146 -13.688 1.00 90.94 121 SER A O 1
ATOM 982 N N . ILE A 1 122 ? -5.981 2.522 -14.435 1.00 91.88 122 ILE A N 1
ATOM 983 C CA . ILE A 1 122 ? -5.337 2.447 -13.114 1.00 91.88 122 ILE A CA 1
ATOM 984 C C . ILE A 1 122 ? -5.362 3.817 -12.429 1.00 91.88 122 ILE A C 1
ATOM 986 O O . ILE A 1 122 ? -5.723 3.911 -11.260 1.00 91.88 122 ILE A O 1
ATOM 990 N N . HIS A 1 123 ? -5.057 4.890 -13.166 1.00 93.31 123 HIS A N 1
ATOM 991 C CA . HIS A 1 123 ? -5.108 6.263 -12.644 1.00 93.31 123 HIS A CA 1
ATOM 992 C C . HIS A 1 123 ? -6.518 6.641 -12.174 1.00 93.31 123 HIS A C 1
ATOM 994 O O . HIS A 1 123 ? -6.689 7.218 -11.099 1.00 93.31 123 HIS A O 1
ATOM 1000 N N . ALA A 1 124 ? -7.537 6.304 -12.969 1.00 93.31 124 ALA A N 1
ATOM 1001 C CA . ALA A 1 124 ? -8.929 6.585 -12.634 1.00 93.31 124 ALA A CA 1
ATOM 1002 C C . ALA A 1 124 ? -9.400 5.795 -11.400 1.00 93.31 124 ALA A C 1
ATOM 1004 O O . ALA A 1 124 ? -9.991 6.384 -10.495 1.00 93.31 124 ALA A O 1
ATOM 1005 N N . GLU A 1 125 ? -9.111 4.493 -11.336 1.00 93.88 125 GLU A N 1
ATOM 1006 C CA . GLU A 1 125 ? -9.476 3.635 -10.198 1.00 93.88 125 GLU A CA 1
ATOM 1007 C C . GLU A 1 125 ? -8.753 4.059 -8.918 1.00 93.88 125 GLU A C 1
ATOM 1009 O O . GLU A 1 125 ? -9.383 4.200 -7.870 1.00 93.88 125 GLU A O 1
ATOM 1014 N N . TRP A 1 126 ? -7.456 4.362 -9.006 1.00 95.19 126 TRP A N 1
ATOM 1015 C CA . TRP A 1 126 ? -6.684 4.872 -7.877 1.00 95.19 126 TRP A CA 1
ATOM 1016 C C . TRP A 1 126 ? -7.238 6.204 -7.362 1.00 95.19 126 TRP A C 1
ATOM 1018 O O . TRP A 1 126 ? -7.427 6.384 -6.157 1.00 95.19 126 TRP A O 1
ATOM 1028 N N . LYS A 1 127 ? -7.585 7.132 -8.264 1.00 94.12 127 LYS A N 1
ATOM 1029 C CA . LYS A 1 127 ? -8.227 8.399 -7.890 1.00 94.12 127 LYS A CA 1
ATOM 1030 C C . LYS A 1 127 ? -9.556 8.166 -7.169 1.00 94.12 127 LYS A C 1
ATOM 1032 O O . LYS A 1 127 ? -9.790 8.778 -6.129 1.00 94.12 127 LYS A O 1
ATOM 1037 N N . GLN A 1 128 ? -10.405 7.276 -7.685 1.00 92.81 128 GLN A N 1
ATOM 1038 C CA . GLN A 1 128 ? -11.674 6.929 -7.038 1.00 92.81 128 GLN A CA 1
ATOM 1039 C C . GLN A 1 128 ? -11.460 6.316 -5.651 1.00 92.81 128 GLN A C 1
ATOM 1041 O O . GLN A 1 128 ? -12.150 6.700 -4.706 1.00 92.81 128 GLN A O 1
ATOM 1046 N N . LEU A 1 129 ? -10.492 5.406 -5.516 1.00 94.44 129 LEU A N 1
ATOM 1047 C CA . LEU A 1 129 ? -10.144 4.792 -4.240 1.00 94.44 129 LEU A CA 1
ATOM 1048 C C . LEU A 1 129 ? -9.695 5.843 -3.219 1.00 94.44 129 LEU A C 1
ATOM 1050 O O . LEU A 1 129 ? -10.187 5.834 -2.096 1.00 94.44 129 LEU A O 1
ATOM 1054 N N . ARG A 1 130 ? -8.842 6.800 -3.603 1.00 93.75 130 ARG A N 1
ATOM 1055 C CA . ARG A 1 130 ? -8.39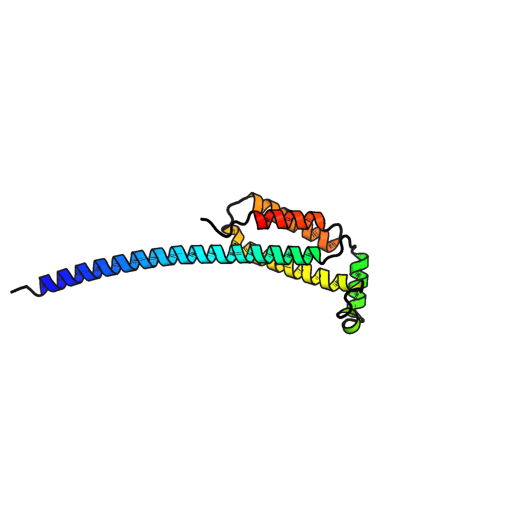3 7.889 -2.713 1.00 93.75 130 ARG A CA 1
ATOM 1056 C C . ARG A 1 130 ? -9.538 8.788 -2.241 1.00 93.75 130 ARG A C 1
ATOM 1058 O O . ARG A 1 130 ? -9.588 9.171 -1.068 1.00 93.75 130 ARG A O 1
ATOM 1065 N N . THR A 1 131 ? -10.462 9.127 -3.140 1.00 91.44 131 THR A N 1
ATOM 1066 C CA . THR A 1 131 ? -11.652 9.915 -2.789 1.00 91.44 131 THR A CA 1
ATOM 1067 C C . THR A 1 131 ? -12.552 9.142 -1.827 1.00 91.44 131 THR A C 1
ATOM 1069 O O . THR A 1 131 ? -12.933 9.683 -0.791 1.00 91.44 131 THR A O 1
ATOM 1072 N N . GLY A 1 132 ? -12.834 7.868 -2.115 1.00 91.69 132 GLY A N 1
ATOM 1073 C CA . GLY A 1 132 ? -13.646 7.020 -1.241 1.00 91.69 132 GLY A CA 1
ATOM 1074 C C . GLY A 1 132 ? -12.996 6.787 0.126 1.00 91.69 132 GLY A C 1
ATOM 1075 O O . GLY A 1 132 ? -13.654 6.922 1.153 1.00 91.69 132 GLY A O 1
ATOM 1076 N N . TYR A 1 133 ? -11.685 6.536 0.155 1.00 93.44 133 TYR A N 1
ATOM 1077 C CA . TYR A 1 133 ? -10.917 6.328 1.382 1.00 93.44 133 TYR A CA 1
ATOM 1078 C C . TYR A 1 133 ? -11.058 7.503 2.359 1.00 93.44 133 TYR A C 1
ATO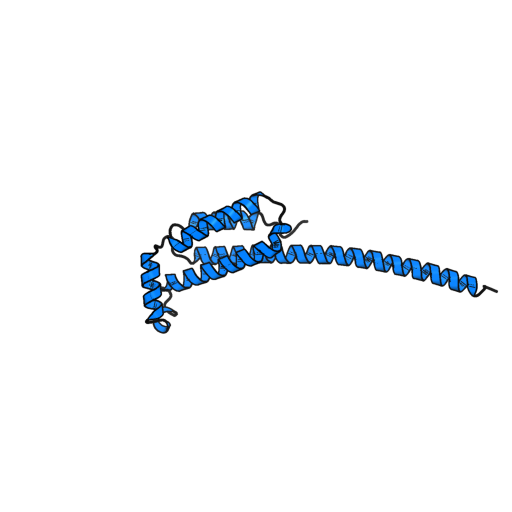M 1080 O O . TYR A 1 133 ? -11.275 7.299 3.553 1.00 93.44 133 TYR A O 1
ATOM 1088 N N . SER A 1 134 ? -10.984 8.739 1.852 1.00 90.25 134 SER A N 1
ATOM 1089 C CA . SER A 1 134 ? -11.124 9.948 2.677 1.00 90.25 134 SER A CA 1
ATOM 1090 C C . SER A 1 134 ? -12.485 10.006 3.377 1.00 90.25 134 SER A C 1
ATOM 1092 O O . SER A 1 134 ? -12.571 10.407 4.535 1.00 90.25 134 SER A O 1
ATOM 1094 N N . GLN A 1 135 ? -13.544 9.550 2.707 1.00 90.50 135 GLN A N 1
ATOM 1095 C CA . GLN A 1 135 ? -14.874 9.472 3.304 1.00 90.50 135 GLN A CA 1
ATOM 1096 C C . GLN A 1 135 ? -14.980 8.311 4.301 1.00 90.50 135 GLN A C 1
ATOM 1098 O O . GLN A 1 135 ? -15.494 8.490 5.411 1.00 90.50 135 GLN A O 1
ATOM 1103 N N . TYR A 1 136 ? -14.455 7.140 3.934 1.00 92.06 136 TYR A N 1
ATOM 1104 C CA . TYR A 1 136 ? -14.445 5.945 4.776 1.00 92.06 136 TYR A CA 1
ATOM 1105 C C . TYR A 1 136 ? -13.738 6.193 6.105 1.00 92.06 136 TYR A C 1
ATOM 1107 O O . TYR A 1 136 ? -14.290 5.910 7.161 1.00 92.06 136 TYR A O 1
ATOM 1115 N N . ILE A 1 137 ? -12.549 6.798 6.091 1.00 91.75 137 ILE A N 1
ATOM 1116 C CA . ILE A 1 137 ? -11.766 7.003 7.314 1.00 91.75 137 ILE A CA 1
ATOM 1117 C C . ILE A 1 137 ? -12.420 7.999 8.289 1.00 91.75 137 ILE A C 1
ATOM 1119 O O . ILE A 1 137 ? -12.123 7.983 9.489 1.00 91.75 137 ILE A O 1
ATOM 1123 N N . LEU A 1 138 ? -13.310 8.865 7.798 1.00 89.56 138 LEU A N 1
ATOM 1124 C CA . LEU A 1 138 ? -14.050 9.835 8.607 1.00 89.56 138 LEU A CA 1
ATOM 1125 C C . LEU A 1 138 ? -15.352 9.252 9.155 1.00 89.56 138 LEU A C 1
ATOM 1127 O O . LEU A 1 138 ? -15.639 9.399 10.343 1.00 89.56 138 LEU A O 1
ATOM 1131 N N . THR A 1 139 ? -16.132 8.606 8.291 1.00 87.56 139 THR A N 1
ATOM 1132 C CA . THR A 1 139 ? -17.519 8.217 8.592 1.00 87.56 139 THR A CA 1
ATOM 1133 C C . THR A 1 139 ? -17.695 6.737 8.911 1.00 87.56 139 THR A C 1
ATOM 1135 O O . THR A 1 139 ? -18.658 6.375 9.585 1.00 87.56 139 THR A O 1
ATOM 1138 N N . GLY A 1 140 ? -16.738 5.904 8.510 1.00 86.31 140 GLY A N 1
ATOM 1139 C CA . GLY A 1 140 ? -16.856 4.456 8.522 1.00 86.31 140 GLY A CA 1
ATOM 1140 C C . GLY A 1 140 ? -17.648 3.932 7.330 1.00 86.31 140 GLY A C 1
ATOM 1141 O O . GLY A 1 140 ? -17.643 4.534 6.254 1.00 86.31 140 GLY A O 1
ATOM 1142 N N . GLY A 1 141 ? -18.303 2.790 7.513 1.00 84.25 141 GLY A N 1
ATOM 1143 C CA . GLY A 1 141 ? -19.058 2.101 6.464 1.00 84.25 141 GLY A CA 1
ATOM 1144 C C . GLY A 1 141 ? -18.454 0.760 6.055 1.00 84.25 141 GLY A C 1
ATOM 1145 O O . GLY A 1 141 ? -17.646 0.191 6.785 1.00 84.25 141 GLY A O 1
ATOM 1146 N N . ASN A 1 142 ? -18.883 0.259 4.895 1.00 84.81 142 ASN A N 1
ATOM 1147 C CA . ASN A 1 142 ? -18.578 -1.093 4.434 1.00 84.81 142 ASN A CA 1
ATOM 1148 C C . ASN A 1 142 ? -17.234 -1.172 3.687 1.00 84.81 142 ASN A C 1
ATOM 1150 O O . ASN A 1 142 ? -16.993 -0.406 2.747 1.00 84.81 142 ASN A O 1
ATOM 1154 N N . LYS A 1 143 ? -16.384 -2.132 4.073 1.00 85.44 143 LYS A N 1
ATOM 1155 C CA . LYS A 1 143 ? -15.038 -2.321 3.503 1.00 85.44 143 LYS A CA 1
ATOM 1156 C C . LYS A 1 143 ? -14.996 -2.998 2.120 1.00 85.44 143 LYS A C 1
ATOM 1158 O O . LYS A 1 143 ? -14.060 -2.761 1.361 1.00 85.44 143 LYS A O 1
ATOM 1163 N N . ASN A 1 144 ? -16.009 -3.779 1.741 1.00 84.44 144 ASN A N 1
ATOM 1164 C CA . ASN A 1 144 ? -15.983 -4.658 0.557 1.00 84.44 144 ASN A CA 1
ATOM 1165 C C . ASN A 1 144 ? -15.850 -3.886 -0.768 1.00 84.44 144 ASN A C 1
ATOM 1167 O O . ASN A 1 144 ? -15.229 -4.353 -1.725 1.00 84.44 144 ASN A O 1
ATOM 1171 N N . CYS A 1 145 ? -16.391 -2.665 -0.823 1.00 81.75 145 CYS A N 1
ATOM 1172 C CA . CYS A 1 145 ? -16.241 -1.784 -1.984 1.00 81.75 145 CYS A CA 1
ATOM 1173 C C . CYS A 1 145 ? -14.776 -1.358 -2.208 1.00 81.75 145 CYS A C 1
ATOM 1175 O O . CYS A 1 145 ? -14.366 -1.116 -3.340 1.00 81.75 145 CYS A O 1
ATOM 1177 N N . TYR A 1 146 ? -13.973 -1.286 -1.144 1.00 89.50 146 TYR A N 1
ATOM 1178 C CA . TYR A 1 146 ? -12.564 -0.905 -1.225 1.00 89.50 146 TYR A CA 1
ATOM 1179 C C . TYR A 1 146 ? -11.680 -2.088 -1.604 1.00 89.50 146 TYR A C 1
ATOM 1181 O O . TYR A 1 146 ? -10.848 -1.929 -2.492 1.00 89.50 146 TYR A O 1
ATOM 1189 N N . LEU A 1 147 ? -11.917 -3.266 -1.018 1.00 90.19 147 LEU A N 1
ATOM 1190 C CA . LEU A 1 147 ? -11.180 -4.497 -1.337 1.00 90.19 147 LEU A CA 1
ATOM 1191 C C . LEU A 1 147 ? -11.224 -4.802 -2.841 1.00 90.19 147 LEU A C 1
ATOM 1193 O O . LEU A 1 147 ? -10.188 -4.844 -3.498 1.00 90.19 147 LEU A O 1
ATOM 1197 N N . SER A 1 148 ? -12.425 -4.837 -3.428 1.00 89.25 148 SER A N 1
ATOM 1198 C CA . SER A 1 148 ? -12.589 -5.067 -4.875 1.00 89.25 148 SER A CA 1
ATOM 1199 C C . SER A 1 148 ? -11.899 -4.014 -5.758 1.00 89.25 148 SER A C 1
ATOM 1201 O O . SER A 1 148 ? -11.424 -4.322 -6.854 1.00 89.25 148 SER A O 1
ATOM 1203 N N . LYS A 1 149 ? -11.810 -2.757 -5.302 1.00 89.75 149 LYS A N 1
ATOM 1204 C CA . LYS A 1 149 ? -11.082 -1.697 -6.017 1.00 89.75 149 LYS A CA 1
ATOM 1205 C C . LYS A 1 149 ? -9.571 -1.891 -5.936 1.00 89.75 149 LYS A C 1
ATOM 1207 O O . LYS A 1 149 ? -8.895 -1.663 -6.936 1.00 89.75 149 LYS A O 1
ATOM 1212 N N . ILE A 1 150 ? -9.051 -2.303 -4.782 1.00 92.56 150 ILE A N 1
ATOM 1213 C CA . ILE A 1 150 ? -7.623 -2.582 -4.588 1.00 92.56 150 ILE A CA 1
ATOM 1214 C C . ILE A 1 150 ? -7.205 -3.763 -5.467 1.00 92.56 150 ILE A C 1
ATOM 1216 O O . ILE A 1 150 ? -6.275 -3.614 -6.265 1.00 92.56 150 ILE A O 1
ATOM 1220 N N . GLU A 1 151 ? -7.969 -4.858 -5.428 1.00 91.12 151 GLU A N 1
ATOM 1221 C CA . GLU A 1 151 ? -7.793 -6.045 -6.275 1.00 91.12 151 GLU A CA 1
ATOM 1222 C C . GLU A 1 151 ? -7.740 -5.705 -7.760 1.00 91.12 151 GLU A C 1
ATOM 1224 O O . GLU A 1 151 ? -6.810 -6.077 -8.487 1.00 91.12 151 GLU A O 1
ATOM 1229 N N . LYS A 1 152 ? -8.696 -4.901 -8.221 1.00 90.56 152 LYS A N 1
ATOM 1230 C CA . LYS A 1 152 ? -8.744 -4.454 -9.613 1.00 90.56 152 LYS A CA 1
ATOM 1231 C C . LYS A 1 152 ? -7.515 -3.639 -10.021 1.00 90.56 152 LYS A C 1
ATOM 1233 O O . LYS A 1 152 ? -7.119 -3.695 -11.185 1.00 90.56 152 LYS A O 1
ATOM 1238 N N . ILE A 1 153 ? -6.918 -2.877 -9.104 1.00 91.50 153 ILE A N 1
ATOM 1239 C CA . ILE A 1 153 ? -5.715 -2.090 -9.391 1.00 91.50 153 ILE A CA 1
ATOM 1240 C C . ILE A 1 153 ? -4.492 -3.009 -9.450 1.00 91.50 153 ILE A C 1
ATOM 1242 O O . ILE A 1 153 ? -3.812 -3.031 -10.477 1.00 91.50 153 ILE A O 1
ATOM 1246 N N . TYR A 1 154 ? -4.200 -3.782 -8.397 1.00 88.75 154 TYR A N 1
ATOM 1247 C CA . TYR A 1 154 ? -2.946 -4.545 -8.348 1.00 88.75 154 TYR A CA 1
ATOM 1248 C C . TYR A 1 154 ? -2.899 -5.710 -9.343 1.00 88.75 154 TYR A C 1
ATOM 1250 O O . TYR A 1 154 ? -1.808 -6.071 -9.798 1.00 88.75 154 TYR A O 1
ATOM 1258 N N . SER A 1 155 ? -4.050 -6.282 -9.718 1.00 88.44 155 SER A N 1
ATOM 1259 C CA . SER A 1 155 ? -4.141 -7.331 -10.747 1.00 88.44 155 SER A CA 1
ATOM 1260 C C . SER A 1 155 ? -3.753 -6.815 -12.136 1.00 88.44 155 SER A C 1
ATOM 1262 O O . SER A 1 155 ? -3.169 -7.550 -12.929 1.00 88.44 155 SER A O 1
ATOM 1264 N N . ARG A 1 156 ? -4.006 -5.530 -12.415 1.00 87.62 156 ARG A N 1
ATOM 1265 C CA . ARG A 1 156 ? -3.645 -4.859 -13.676 1.00 87.62 156 ARG A CA 1
ATOM 1266 C C . ARG A 1 156 ? -2.219 -4.327 -13.698 1.00 87.62 156 ARG A C 1
ATOM 1268 O O . ARG A 1 156 ? -1.704 -4.001 -14.767 1.00 87.62 156 ARG A O 1
ATOM 1275 N N . ILE A 1 157 ? -1.559 -4.238 -12.542 1.00 83.00 157 ILE A N 1
ATOM 1276 C CA . ILE A 1 157 ? -0.136 -3.906 -12.488 1.00 83.00 157 ILE A CA 1
ATOM 1277 C C . ILE A 1 157 ? 0.650 -5.122 -12.978 1.00 83.00 157 ILE A C 1
ATOM 1279 O O . ILE A 1 157 ? 0.949 -6.062 -12.232 1.00 83.00 157 ILE A O 1
ATOM 1283 N N . VAL A 1 158 ? 0.994 -5.071 -14.263 1.00 71.12 158 VAL A N 1
ATOM 1284 C CA . VAL A 1 158 ? 1.924 -5.994 -14.907 1.00 7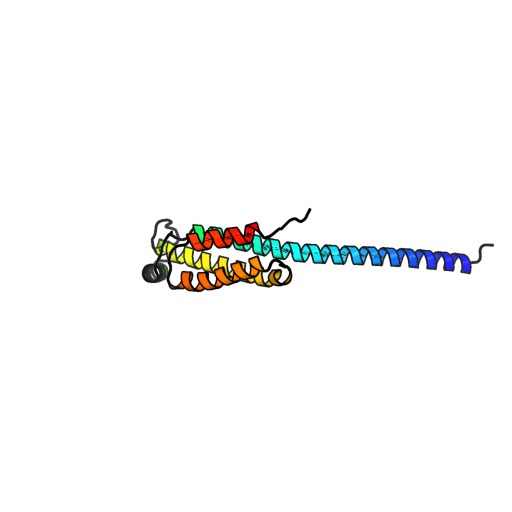1.12 158 VAL A CA 1
ATOM 1285 C C . VAL A 1 158 ? 3.321 -5.718 -14.358 1.00 71.12 158 VAL A C 1
ATOM 1287 O O . VAL A 1 158 ? 3.908 -4.663 -14.609 1.00 71.12 158 VAL A O 1
ATOM 1290 N N . VAL A 1 159 ? 3.828 -6.663 -13.569 1.00 65.44 159 VAL A N 1
ATOM 1291 C CA . VAL A 1 159 ? 5.182 -6.611 -13.003 1.00 65.44 159 VAL A CA 1
ATOM 1292 C C . VAL A 1 159 ? 6.177 -7.230 -13.987 1.00 65.44 159 VAL A C 1
ATOM 1294 O O . VAL A 1 159 ? 7.224 -6.642 -14.230 1.00 65.44 159 VAL A O 1
ATOM 1297 N N . PHE A 1 160 ? 5.820 -8.332 -14.649 1.00 53.09 160 PHE A N 1
ATOM 1298 C CA . PHE A 1 160 ? 6.659 -8.993 -15.651 1.00 53.09 160 PHE A CA 1
ATOM 1299 C C . PHE A 1 160 ? 6.083 -8.799 -17.055 1.00 53.09 160 PHE A C 1
ATOM 1301 O O . PHE A 1 160 ? 4.903 -9.044 -17.282 1.00 53.09 160 PHE A O 1
ATOM 1308 N N . ILE A 1 161 ? 6.918 -8.322 -17.976 1.00 49.75 161 ILE A N 1
ATOM 1309 C CA . ILE A 1 161 ? 6.655 -8.350 -19.416 1.00 49.75 161 ILE A CA 1
ATOM 1310 C C . ILE A 1 161 ? 7.569 -9.456 -19.945 1.00 49.75 161 ILE A C 1
ATOM 1312 O O . ILE A 1 161 ? 8.784 -9.304 -19.790 1.00 49.75 161 ILE A O 1
ATOM 1316 N N . ASP A 1 162 ? 6.990 -10.530 -20.486 1.00 38.84 162 ASP A N 1
ATOM 1317 C CA . ASP A 1 162 ? 7.715 -11.514 -21.308 1.00 38.84 162 ASP A CA 1
ATOM 1318 C C . ASP A 1 162 ? 8.331 -10.845 -22.551 1.00 38.84 162 ASP A C 1
ATOM 1320 O O . ASP A 1 162 ? 7.672 -9.954 -23.145 1.00 38.84 162 ASP A O 1
#